Protein AF-A0A0B0MZW6-F1 (afdb_monomer_lite)

Organism: Gossypium arboreum (NCBI:txid29729)

pLDDT: mean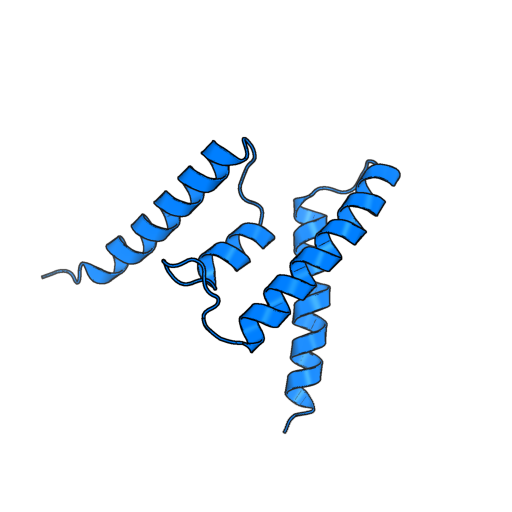 78.35, std 12.27, range [42.59, 92.06]

Sequence (99 aa):
MLDSNKNDALDNIKERFALEELSSGQKVGRLQLFDITHKKKDGSPMTSEVAEIIEKLKDKKVEYEAIASSDNFVNLDNIDNRIITEVLGSERLELKFRG

Secondary structure (DSSP, 8-state):
---THHHHHHHHHHHHHHHHHHHHSSPPPHHHHHHHHHB-TTS-BSSHHHHHHHHHHHHHHHHHHHHHHHHS---HHHHHHHHHHHHHHHHHHHHHH--

InterPro domains:
  IPR004252 Probable transposase, Ptta/En/Spm, plant [PF03004] (20-72)

Radius of gyration: 16.07 Å; chains: 1; bounding box: 52×38×30 Å

Structure (mmCIF, N/CA/C/O backbone):
data_AF-A0A0B0MZW6-F1
#
_entry.id   AF-A0A0B0MZW6-F1
#
loop_
_atom_site.group_PDB
_atom_site.id
_atom_site.type_symbol
_atom_site.label_atom_id
_atom_site.label_alt_id
_atom_site.label_comp_id
_atom_site.label_asym_id
_atom_site.label_entity_id
_atom_site.label_seq_id
_atom_site.pdbx_PDB_ins_code
_atom_site.Cartn_x
_atom_site.Cartn_y
_atom_site.Cartn_z
_atom_site.occupancy
_atom_site.B_iso_or_equiv
_atom_site.auth_seq_id
_atom_site.auth_comp_id
_atom_site.auth_asym_id
_atom_site.auth_atom_id
_atom_site.pdbx_PDB_model_num
ATOM 1 N N . MET A 1 1 ? -32.121 15.280 7.326 1.00 42.59 1 MET A N 1
ATOM 2 C CA . MET A 1 1 ? -30.903 14.790 8.000 1.00 42.59 1 MET A CA 1
ATOM 3 C C . MET A 1 1 ? -30.050 14.192 6.904 1.00 42.59 1 MET A C 1
ATOM 5 O O . MET A 1 1 ? -30.532 13.296 6.231 1.00 42.59 1 MET A O 1
ATOM 9 N N . LEU A 1 2 ? -28.909 14.813 6.605 1.00 47.38 2 LEU A N 1
ATOM 10 C CA . LEU A 1 2 ? -27.953 14.308 5.621 1.00 47.38 2 LEU A CA 1
ATOM 11 C C . LEU A 1 2 ? -27.036 13.347 6.376 1.00 47.38 2 LEU A C 1
ATOM 13 O O . LEU A 1 2 ? -26.540 13.704 7.441 1.00 47.38 2 LEU A O 1
ATOM 17 N N . ASP A 1 3 ? -26.876 12.134 5.875 1.00 47.16 3 ASP A N 1
ATOM 18 C CA . ASP A 1 3 ? -26.201 11.052 6.585 1.00 47.16 3 ASP A CA 1
ATOM 19 C C . ASP A 1 3 ? -24.699 11.372 6.721 1.00 47.16 3 ASP A C 1
ATOM 21 O O . ASP A 1 3 ? -23.916 11.175 5.791 1.00 47.16 3 ASP A O 1
ATOM 25 N N . SER A 1 4 ? -24.292 11.890 7.885 1.00 55.78 4 SER A N 1
ATOM 26 C CA . SER A 1 4 ? -22.937 12.392 8.193 1.00 55.78 4 SER A CA 1
ATOM 27 C C . SER A 1 4 ? -21.813 11.354 8.033 1.00 55.78 4 SER A C 1
ATOM 29 O O . SER A 1 4 ? -20.643 11.707 7.943 1.00 55.78 4 SER A O 1
ATOM 31 N N . ASN A 1 5 ? -22.166 10.074 7.921 1.00 55.84 5 ASN A N 1
ATOM 32 C CA . ASN A 1 5 ? -21.256 8.928 7.901 1.00 55.84 5 ASN A CA 1
ATOM 33 C C . ASN A 1 5 ? -20.217 8.961 6.752 1.00 55.84 5 ASN A C 1
ATOM 35 O O . ASN A 1 5 ? -19.092 8.494 6.909 1.00 55.84 5 ASN A O 1
ATOM 39 N N . LYS A 1 6 ? -20.541 9.541 5.585 1.00 54.12 6 LYS A N 1
ATOM 40 C CA . LYS A 1 6 ? -19.597 9.569 4.444 1.00 54.12 6 LYS A CA 1
ATOM 41 C C . LYS A 1 6 ? -18.461 10.582 4.596 1.00 54.12 6 LYS A C 1
ATOM 43 O O . LYS A 1 6 ? -17.389 10.355 4.037 1.00 54.12 6 LYS A O 1
ATOM 48 N N . ASN A 1 7 ? -18.680 11.669 5.333 1.00 57.84 7 ASN A N 1
ATOM 49 C CA . ASN A 1 7 ? -17.661 12.705 5.504 1.00 57.84 7 ASN A CA 1
ATOM 50 C C . ASN A 1 7 ? -16.627 12.278 6.553 1.00 57.84 7 ASN A C 1
ATOM 52 O O . ASN A 1 7 ? -15.432 12.439 6.323 1.00 57.84 7 ASN A O 1
ATOM 56 N N . ASP A 1 8 ? -17.068 11.582 7.604 1.00 66.12 8 ASP A N 1
ATOM 57 C CA . ASP A 1 8 ? -16.190 11.089 8.669 1.00 66.12 8 ASP A CA 1
ATOM 58 C C . ASP A 1 8 ? -15.148 10.081 8.154 1.00 66.12 8 ASP A C 1
ATOM 60 O O . ASP A 1 8 ? -13.989 10.096 8.571 1.00 66.12 8 ASP A O 1
ATOM 64 N N . ALA A 1 9 ? -15.525 9.194 7.226 1.00 68.06 9 ALA A N 1
ATOM 65 C CA . ALA A 1 9 ? -14.591 8.227 6.646 1.00 68.06 9 ALA A CA 1
ATOM 66 C C . ALA A 1 9 ? -13.502 8.913 5.807 1.00 68.06 9 ALA A C 1
ATOM 68 O O . ALA A 1 9 ? -12.325 8.564 5.904 1.00 68.06 9 ALA A O 1
ATOM 69 N N . LEU A 1 10 ? -13.893 9.904 5.005 1.00 68.88 10 LEU A N 1
ATOM 70 C CA . LEU A 1 10 ? -12.969 10.633 4.146 1.00 68.88 10 LEU A CA 1
ATOM 71 C C . LEU A 1 10 ? -12.026 11.525 4.961 1.00 68.88 10 LEU A C 1
ATOM 73 O O . LEU A 1 10 ? -10.842 11.601 4.640 1.00 68.88 10 LEU A O 1
ATOM 77 N N . ASP A 1 11 ? -12.525 12.160 6.019 1.00 77.75 11 ASP A N 1
ATOM 78 C CA . ASP A 1 11 ? -11.720 13.025 6.882 1.00 77.75 11 ASP A CA 1
ATOM 79 C C . ASP A 1 11 ? -10.690 12.221 7.690 1.00 77.75 11 ASP A C 1
ATOM 81 O O . ASP A 1 11 ? -9.522 12.602 7.725 1.00 77.75 11 ASP A O 1
ATOM 85 N N . ASN A 1 12 ? -11.056 11.034 8.195 1.00 76.56 12 ASN A N 1
ATOM 86 C CA . ASN A 1 12 ? -10.099 10.110 8.823 1.00 76.56 12 ASN A CA 1
ATOM 87 C C . ASN A 1 12 ? -8.991 9.660 7.851 1.00 76.56 12 ASN A C 1
ATOM 89 O O . ASN A 1 12 ? -7.843 9.474 8.251 1.00 76.56 12 ASN A O 1
ATOM 93 N N . ILE A 1 13 ? -9.323 9.444 6.573 1.00 78.25 13 ILE A N 1
ATOM 94 C CA . ILE A 1 13 ? -8.325 9.076 5.561 1.00 78.25 13 ILE A CA 1
ATOM 95 C C . ILE A 1 13 ? -7.399 10.266 5.298 1.00 78.25 13 ILE A C 1
ATOM 97 O O . ILE A 1 13 ? -6.183 10.108 5.372 1.00 78.25 13 ILE A O 1
ATOM 101 N N . LYS A 1 14 ? -7.953 11.459 5.052 1.00 80.81 14 LYS A N 1
ATOM 102 C CA . LYS A 1 14 ? -7.173 12.685 4.812 1.00 80.81 14 LYS A CA 1
ATOM 103 C C . LYS A 1 14 ? -6.213 13.005 5.958 1.00 80.81 14 LYS A C 1
ATOM 105 O O . LYS A 1 14 ? -5.076 13.382 5.696 1.00 80.81 14 LYS A O 1
ATOM 110 N N . GLU A 1 15 ? -6.648 12.836 7.204 1.00 83.44 15 GLU A N 1
ATOM 111 C CA . GLU A 1 15 ? -5.816 13.076 8.386 1.00 83.44 15 GLU A CA 1
ATOM 112 C C . GLU A 1 15 ? -4.627 12.108 8.455 1.00 83.44 15 GLU A C 1
ATOM 114 O O . GLU A 1 15 ? -3.495 12.538 8.668 1.00 83.44 15 GLU A O 1
ATOM 119 N N . ARG A 1 16 ? -4.849 10.813 8.188 1.00 80.69 16 ARG A N 1
ATOM 120 C CA . ARG A 1 16 ? -3.773 9.805 8.155 1.00 80.69 16 ARG A CA 1
ATOM 121 C C . ARG A 1 16 ? -2.766 10.077 7.043 1.00 80.69 16 ARG A C 1
ATOM 123 O O . ARG A 1 16 ? -1.571 9.958 7.274 1.00 80.69 16 ARG A O 1
ATOM 130 N N . PHE A 1 17 ? -3.247 10.488 5.872 1.00 81.50 17 PHE A N 1
ATOM 131 C CA . PHE A 1 17 ? -2.390 10.930 4.773 1.00 81.50 17 PHE A CA 1
ATOM 132 C C . PHE A 1 17 ? -1.493 12.092 5.191 1.00 81.50 17 PHE A C 1
ATOM 134 O O . PHE A 1 17 ? -0.278 12.000 5.067 1.00 81.50 17 PHE A O 1
ATOM 141 N N . ALA A 1 18 ? -2.089 13.158 5.728 1.00 81.44 18 ALA A N 1
ATOM 142 C CA . ALA A 1 18 ? -1.345 14.338 6.146 1.00 81.44 18 ALA A CA 1
ATOM 143 C C . AL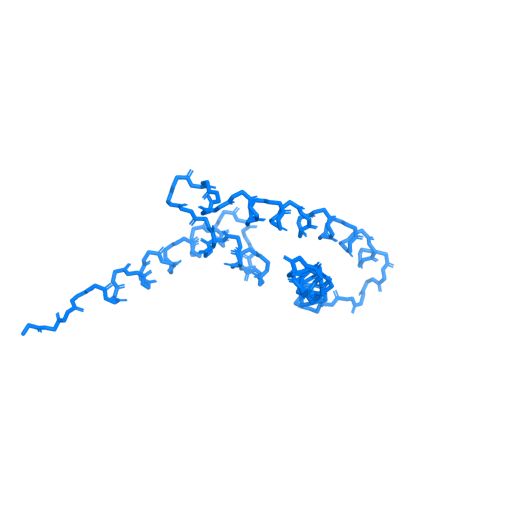A A 1 18 ? -0.307 14.007 7.230 1.00 81.44 18 ALA A C 1
ATOM 145 O O . ALA A 1 18 ? 0.801 14.536 7.205 1.00 81.44 18 ALA A O 1
ATOM 146 N N . LEU A 1 19 ? -0.642 13.111 8.161 1.00 83.12 19 LEU A N 1
ATOM 147 C CA . LEU A 1 19 ? 0.262 12.676 9.223 1.00 83.12 19 LEU A CA 1
ATOM 148 C C . LEU A 1 19 ? 1.458 11.867 8.688 1.00 83.12 19 LEU A C 1
ATOM 150 O O . LEU A 1 19 ? 2.577 12.051 9.162 1.00 83.12 19 LEU A O 1
ATOM 154 N N . GLU A 1 20 ? 1.237 11.009 7.690 1.00 80.25 20 GLU A N 1
ATOM 155 C CA . GLU A 1 20 ? 2.285 10.206 7.045 1.00 80.25 20 GLU A CA 1
ATOM 156 C C . GLU A 1 20 ? 3.213 11.068 6.163 1.00 80.25 20 GLU A C 1
ATOM 158 O O . GLU A 1 20 ? 4.430 10.877 6.166 1.00 80.25 20 GLU A O 1
ATOM 163 N N . GLU A 1 21 ? 2.679 12.068 5.447 1.00 84.31 21 GLU A N 1
ATOM 164 C CA . GLU A 1 21 ? 3.515 13.022 4.692 1.00 84.31 21 GLU A CA 1
ATOM 165 C C . GLU A 1 21 ? 4.349 13.901 5.627 1.00 84.31 21 GLU A C 1
ATOM 167 O O . GLU A 1 21 ? 5.522 14.159 5.359 1.00 84.31 21 GLU A O 1
ATOM 172 N N . LEU A 1 22 ? 3.764 14.340 6.748 1.00 82.38 22 LEU A N 1
ATOM 173 C CA . LEU A 1 22 ? 4.472 15.122 7.764 1.00 82.38 22 LEU A CA 1
ATOM 174 C C . LEU A 1 22 ? 5.589 14.322 8.443 1.00 82.38 22 LEU A C 1
ATOM 176 O O . LEU A 1 22 ? 6.622 14.903 8.773 1.00 82.38 22 LEU A O 1
ATOM 180 N N . SER A 1 23 ? 5.400 13.017 8.662 1.00 81.00 23 SER A N 1
ATOM 181 C CA . SER A 1 23 ? 6.399 12.166 9.318 1.00 81.00 23 SER A CA 1
ATOM 182 C C . SER A 1 23 ? 7.522 11.730 8.374 1.00 81.00 23 SER A C 1
ATOM 184 O O . SER A 1 23 ? 8.684 11.706 8.779 1.00 81.00 23 SER A O 1
ATOM 186 N N . SER A 1 24 ? 7.197 11.413 7.117 1.00 76.38 24 SER A N 1
ATOM 187 C CA . SER A 1 24 ? 8.167 10.955 6.115 1.00 76.38 24 SER A CA 1
ATOM 188 C C . SER A 1 24 ? 8.860 12.098 5.367 1.00 76.38 24 SER A C 1
ATOM 190 O O . SER A 1 24 ? 9.925 11.894 4.785 1.00 76.38 24 SER A O 1
ATOM 192 N N . GLY A 1 25 ? 8.271 13.300 5.359 1.00 76.44 25 GLY A N 1
ATOM 193 C CA . GLY A 1 25 ? 8.732 14.429 4.547 1.00 76.44 25 GLY A CA 1
ATOM 194 C C . GLY A 1 25 ? 8.572 14.198 3.039 1.00 76.44 25 GLY A C 1
ATOM 195 O O . GLY A 1 25 ? 9.132 14.946 2.235 1.00 76.44 25 GLY A O 1
ATOM 196 N N . GLN A 1 26 ? 7.833 13.158 2.645 1.00 75.62 26 GLN A N 1
ATOM 197 C CA . GLN A 1 26 ? 7.613 12.743 1.265 1.00 75.62 26 GLN A CA 1
ATOM 198 C C . GLN A 1 26 ? 6.115 12.621 0.997 1.00 75.62 26 GLN A C 1
ATOM 200 O O . GLN A 1 26 ? 5.322 12.382 1.905 1.00 75.62 26 GLN A O 1
ATOM 205 N N . LYS A 1 27 ? 5.718 12.780 -0.269 1.00 79.12 27 LYS A N 1
ATOM 206 C CA . LYS A 1 27 ? 4.327 12.533 -0.650 1.00 79.12 27 LYS A CA 1
ATOM 207 C C . LYS A 1 27 ? 3.974 11.062 -0.470 1.00 79.12 27 LYS A C 1
ATOM 209 O O . LYS A 1 27 ? 4.785 10.197 -0.806 1.00 79.12 27 LYS A O 1
ATOM 214 N N . VAL A 1 28 ? 2.753 10.785 -0.017 1.00 77.38 28 VAL A N 1
ATOM 215 C CA . VAL A 1 28 ? 2.277 9.402 0.123 1.00 77.38 28 VAL A CA 1
ATOM 216 C C . VAL A 1 28 ? 2.186 8.749 -1.258 1.00 77.38 28 VAL A C 1
ATOM 218 O O . VAL A 1 28 ? 1.415 9.181 -2.119 1.00 77.38 28 VAL A O 1
ATOM 221 N N . GLY A 1 29 ? 2.971 7.689 -1.460 1.00 84.44 29 GLY A N 1
ATOM 222 C CA . GLY A 1 29 ? 2.933 6.854 -2.663 1.00 84.44 29 GLY A CA 1
ATOM 223 C C . GLY A 1 29 ? 1.703 5.942 -2.716 1.00 84.44 29 GLY A C 1
ATOM 224 O O . GLY A 1 29 ? 0.995 5.742 -1.723 1.00 84.44 29 GLY A O 1
ATOM 225 N N . ARG A 1 30 ? 1.447 5.328 -3.876 1.00 85.94 30 ARG A N 1
ATOM 226 C CA . ARG A 1 30 ? 0.283 4.437 -4.067 1.00 85.94 30 ARG A CA 1
ATOM 227 C C . ARG A 1 30 ? 0.356 3.215 -3.159 1.00 85.94 30 ARG A C 1
ATOM 229 O O . ARG A 1 30 ? -0.680 2.751 -2.684 1.00 85.94 30 ARG A O 1
ATOM 236 N N . LEU A 1 31 ? 1.566 2.728 -2.884 1.00 86.94 31 LEU A N 1
ATOM 237 C CA . LEU A 1 31 ? 1.757 1.588 -1.997 1.00 86.94 31 LEU A CA 1
ATOM 238 C C . LEU A 1 31 ? 1.414 1.915 -0.538 1.00 86.94 31 LEU A C 1
ATOM 240 O O . LEU A 1 31 ? 0.741 1.131 0.128 1.00 86.94 31 LEU A O 1
ATOM 244 N N . GLN A 1 32 ? 1.807 3.095 -0.053 1.00 85.75 32 GLN A N 1
ATOM 245 C CA . GLN A 1 32 ? 1.414 3.553 1.283 1.00 85.75 32 GLN A CA 1
ATOM 246 C C . GLN A 1 32 ? -0.098 3.798 1.372 1.00 85.75 32 GLN A C 1
ATOM 248 O O . GLN A 1 32 ? -0.715 3.431 2.368 1.00 85.75 32 GLN A O 1
ATOM 253 N N . LEU A 1 33 ? -0.722 4.343 0.322 1.00 87.12 33 LEU A N 1
ATOM 254 C CA . LEU A 1 33 ? -2.179 4.493 0.258 1.00 87.12 33 LEU A CA 1
ATOM 255 C C . LEU A 1 33 ? -2.904 3.137 0.362 1.00 87.12 33 LEU A C 1
ATOM 257 O O . LEU A 1 33 ? -3.906 3.029 1.077 1.00 87.12 33 LEU A O 1
ATOM 261 N N . PHE A 1 34 ? -2.401 2.098 -0.310 1.00 87.19 34 PHE A N 1
ATOM 262 C CA . PHE A 1 34 ? -2.925 0.736 -0.169 1.00 87.19 34 PHE A CA 1
ATOM 263 C C . PHE A 1 34 ? -2.839 0.262 1.290 1.00 87.19 34 PHE A C 1
ATOM 265 O O . PHE A 1 34 ? -3.838 -0.181 1.856 1.00 87.19 34 PHE A O 1
ATOM 272 N N . ASP A 1 35 ? -1.685 0.460 1.927 1.00 87.19 35 ASP A N 1
ATOM 273 C CA . ASP A 1 35 ? -1.430 0.059 3.312 1.00 87.19 35 ASP A CA 1
ATOM 274 C C . ASP A 1 35 ? -2.360 0.797 4.307 1.00 87.19 35 ASP A C 1
ATOM 276 O O . ASP A 1 35 ? -2.991 0.184 5.168 1.00 87.19 35 ASP A O 1
ATOM 280 N N . ILE A 1 36 ? -2.539 2.113 4.143 1.00 86.69 36 ILE A N 1
ATOM 281 C CA . ILE A 1 36 ? -3.422 2.949 4.978 1.00 86.69 36 ILE A CA 1
ATOM 282 C C . ILE A 1 36 ? -4.889 2.515 4.857 1.00 86.69 36 ILE A C 1
ATOM 284 O O . ILE A 1 36 ? -5.597 2.449 5.867 1.00 86.69 36 ILE A O 1
ATOM 288 N N . THR A 1 37 ? -5.353 2.226 3.639 1.00 85.62 37 THR A N 1
ATOM 289 C CA . THR A 1 37 ? -6.762 1.887 3.370 1.00 85.62 37 THR A CA 1
ATOM 290 C C . THR A 1 37 ? -7.143 0.469 3.778 1.00 85.62 37 THR A C 1
ATOM 292 O O . THR A 1 37 ? -8.297 0.244 4.135 1.00 85.62 37 THR A O 1
ATOM 295 N N . HIS A 1 38 ? -6.194 -0.468 3.777 1.00 86.62 38 HIS A N 1
ATOM 296 C CA . HIS A 1 38 ? -6.439 -1.878 4.103 1.00 86.62 38 HIS A CA 1
ATOM 297 C C . HIS A 1 38 ? -6.068 -2.238 5.556 1.00 86.62 38 HIS A C 1
ATOM 299 O O . HIS A 1 38 ? -6.197 -3.393 5.979 1.00 86.62 38 HIS A O 1
ATOM 305 N N . LYS A 1 39 ? -5.651 -1.240 6.348 1.00 87.88 39 LYS A N 1
ATOM 306 C CA . LYS A 1 39 ? -5.398 -1.347 7.789 1.00 87.88 39 LYS A CA 1
ATOM 307 C C . LYS A 1 39 ? -6.485 -0.677 8.619 1.00 87.88 39 LYS A C 1
ATOM 309 O O . LYS A 1 39 ? -6.974 0.410 8.304 1.00 87.88 39 LYS A O 1
ATOM 314 N N . LYS A 1 40 ? -6.803 -1.311 9.744 1.00 88.00 40 LYS A N 1
ATOM 315 C CA . LYS A 1 40 ? -7.660 -0.772 10.801 1.00 88.00 40 LYS A CA 1
ATOM 316 C C . LYS A 1 40 ? -6.974 0.403 11.509 1.00 88.00 40 LYS A C 1
ATOM 318 O O . LYS A 1 40 ? -5.787 0.669 11.327 1.00 88.00 40 LYS A O 1
ATOM 323 N N . LYS A 1 41 ? -7.731 1.098 12.365 1.00 82.06 41 LYS A N 1
ATOM 324 C CA . LYS A 1 41 ? -7.232 2.244 13.150 1.00 82.06 41 LYS A CA 1
ATOM 325 C C . LYS A 1 41 ? -6.111 1.880 14.128 1.00 82.06 41 LYS A C 1
ATOM 327 O O . LYS A 1 41 ? -5.297 2.732 14.446 1.00 82.06 41 LYS A O 1
ATOM 332 N N . ASP A 1 42 ? -6.066 0.633 14.581 1.00 83.81 42 ASP A N 1
ATOM 333 C CA . ASP A 1 42 ? -5.002 0.104 15.441 1.00 83.81 42 ASP A CA 1
ATOM 334 C C . ASP A 1 42 ? -3.725 -0.278 14.661 1.00 83.81 42 ASP A C 1
ATOM 336 O O . ASP A 1 42 ? -2.758 -0.745 15.255 1.00 83.81 42 ASP A O 1
ATOM 340 N N . GLY A 1 43 ? -3.714 -0.092 13.334 1.00 84.94 43 GLY A N 1
ATOM 341 C CA . GLY A 1 43 ? -2.601 -0.442 12.451 1.00 84.94 43 GLY A CA 1
ATOM 342 C C . GLY A 1 43 ? -2.584 -1.904 11.997 1.00 84.94 43 GLY A C 1
ATOM 343 O O . GLY A 1 43 ? -1.757 -2.261 11.155 1.00 84.94 43 GLY A O 1
ATOM 344 N N . SER A 1 44 ? -3.498 -2.745 12.495 1.00 87.88 44 SER A N 1
ATOM 345 C CA . SER A 1 44 ? -3.600 -4.145 12.082 1.00 87.88 44 SER A CA 1
ATOM 346 C C . SER A 1 44 ? -4.261 -4.290 10.702 1.00 87.88 44 SER A C 1
ATOM 348 O O . SER A 1 44 ? -5.142 -3.500 10.344 1.00 87.88 44 SER A O 1
ATOM 350 N N . PRO A 1 45 ? -3.868 -5.294 9.900 1.00 88.81 45 PRO A N 1
ATOM 351 C CA . PRO A 1 45 ? -4.525 -5.587 8.631 1.00 88.81 45 PRO A CA 1
ATOM 352 C C . PRO A 1 45 ? -5.963 -6.080 8.859 1.00 88.81 45 PRO A C 1
ATOM 354 O O . PRO A 1 45 ? -6.288 -6.690 9.882 1.00 88.81 45 PRO A O 1
ATOM 357 N N . MET A 1 46 ? -6.858 -5.800 7.907 1.00 89.38 46 MET A N 1
ATOM 358 C CA . MET A 1 46 ? -8.267 -6.203 8.021 1.00 89.38 46 MET A CA 1
ATOM 359 C C . MET A 1 46 ? -8.455 -7.728 8.026 1.00 89.38 46 MET A C 1
ATOM 361 O O . MET A 1 46 ? -9.319 -8.223 8.751 1.00 89.38 46 MET A O 1
ATOM 365 N N . THR A 1 47 ? -7.633 -8.460 7.270 1.00 89.88 47 THR A N 1
ATOM 366 C CA . THR A 1 47 ? -7.613 -9.929 7.193 1.00 89.88 47 THR A CA 1
ATOM 367 C C . THR A 1 47 ? -6.170 -10.441 7.154 1.00 89.88 47 THR A C 1
ATOM 369 O O . THR A 1 47 ? -5.239 -9.676 6.903 1.00 89.88 47 THR A O 1
ATOM 372 N N . SER A 1 48 ? -5.968 -11.739 7.396 1.00 87.75 48 SER A N 1
ATOM 373 C CA . SER A 1 48 ? -4.646 -12.373 7.276 1.00 87.75 48 SER A CA 1
ATOM 374 C C . SER A 1 48 ? -4.119 -12.384 5.839 1.00 87.75 48 SER A C 1
ATOM 376 O O . SER A 1 48 ? -2.925 -12.229 5.637 1.00 87.75 48 SER A O 1
ATOM 378 N N . GLU A 1 49 ? -5.003 -12.506 4.847 1.00 88.38 49 GLU A N 1
ATOM 379 C CA . GLU A 1 49 ? -4.646 -12.422 3.422 1.00 88.38 49 GLU A CA 1
ATOM 380 C C . GLU A 1 49 ? -4.097 -11.031 3.082 1.00 88.38 49 GLU A C 1
ATOM 382 O O . GLU A 1 49 ? -3.008 -10.897 2.540 1.00 88.38 49 GLU A O 1
ATOM 387 N N . VAL A 1 50 ? -4.777 -9.972 3.534 1.00 88.50 50 VAL A N 1
ATOM 388 C CA . VAL A 1 50 ? -4.287 -8.592 3.392 1.00 88.50 50 VAL A CA 1
ATOM 389 C C . VAL A 1 50 ? -2.939 -8.392 4.091 1.00 88.50 50 VAL A C 1
ATOM 391 O O . VAL A 1 50 ? -2.097 -7.655 3.583 1.00 88.50 50 VAL A O 1
ATOM 394 N N . ALA A 1 51 ? -2.715 -9.040 5.239 1.00 91.00 51 ALA A N 1
ATOM 395 C CA . ALA A 1 51 ? -1.428 -8.992 5.931 1.00 91.00 51 ALA A CA 1
ATOM 396 C C . ALA A 1 51 ? -0.293 -9.536 5.051 1.00 91.00 51 ALA A C 1
ATOM 398 O O . ALA A 1 51 ? 0.733 -8.874 4.900 1.00 91.00 51 ALA A O 1
ATOM 399 N N . GLU A 1 52 ? -0.516 -10.700 4.439 1.00 91.38 52 GLU A N 1
ATOM 400 C CA . GLU A 1 52 ? 0.442 -11.361 3.553 1.00 91.38 52 GLU A CA 1
ATOM 401 C C . GLU A 1 52 ? 0.722 -10.518 2.299 1.00 91.38 52 GLU A C 1
ATOM 403 O O . GLU A 1 52 ? 1.871 -10.356 1.889 1.00 91.38 52 GLU A O 1
ATOM 408 N N . ILE A 1 53 ? -0.315 -9.903 1.726 1.00 90.38 53 ILE A N 1
ATOM 409 C CA . ILE A 1 53 ? -0.188 -8.993 0.580 1.00 90.38 53 ILE A CA 1
ATOM 410 C C . ILE A 1 53 ? 0.678 -7.784 0.929 1.00 90.38 53 ILE A C 1
ATOM 412 O O . ILE A 1 53 ? 1.588 -7.433 0.180 1.00 90.38 53 ILE A O 1
ATOM 416 N N . ILE A 1 54 ? 0.408 -7.137 2.065 1.00 89.94 54 ILE A N 1
ATOM 417 C CA . ILE A 1 54 ? 1.170 -5.971 2.528 1.00 89.94 54 ILE A CA 1
ATOM 418 C C . ILE A 1 54 ? 2.648 -6.330 2.719 1.00 89.94 54 ILE A C 1
ATOM 420 O O . ILE A 1 54 ? 3.518 -5.532 2.368 1.00 89.94 54 ILE A O 1
ATOM 424 N N . GLU A 1 55 ? 2.941 -7.517 3.250 1.00 91.75 55 GLU A N 1
ATOM 425 C CA . GLU A 1 55 ? 4.309 -8.014 3.417 1.00 91.75 55 GLU A CA 1
ATOM 426 C C . GLU A 1 55 ? 4.999 -8.219 2.059 1.00 91.75 55 GLU A C 1
ATOM 428 O O . GLU A 1 55 ? 6.042 -7.615 1.805 1.00 91.75 55 GLU A O 1
ATOM 433 N N . LYS A 1 56 ? 4.351 -8.929 1.124 1.00 92.06 56 LYS A N 1
ATOM 434 C CA . LYS A 1 56 ? 4.857 -9.135 -0.248 1.00 92.06 56 LYS A CA 1
ATOM 435 C C . LYS A 1 56 ? 5.131 -7.817 -0.979 1.00 92.06 56 LYS A C 1
ATOM 437 O O . LYS A 1 56 ? 6.138 -7.684 -1.677 1.00 92.06 56 LYS A O 1
ATOM 442 N N . LEU A 1 57 ? 4.242 -6.833 -0.831 1.00 90.94 57 LEU A N 1
ATOM 443 C CA . LEU A 1 57 ? 4.393 -5.508 -1.435 1.00 90.94 57 LEU A CA 1
ATOM 444 C C . LEU A 1 57 ? 5.605 -4.754 -0.864 1.00 90.94 57 LEU A C 1
ATOM 446 O O . LEU A 1 57 ? 6.331 -4.108 -1.622 1.00 90.94 57 LEU A O 1
ATOM 450 N N . LYS A 1 58 ? 5.851 -4.844 0.450 1.00 89.00 58 LYS A N 1
ATOM 451 C CA . LYS A 1 58 ? 7.014 -4.218 1.103 1.00 89.00 58 LYS A CA 1
ATOM 452 C C . LYS A 1 58 ? 8.324 -4.855 0.663 1.00 89.00 58 LYS A C 1
ATOM 454 O O . LYS A 1 58 ? 9.247 -4.125 0.307 1.00 89.00 58 LYS A O 1
ATOM 459 N N . ASP A 1 59 ? 8.377 -6.181 0.610 1.00 91.12 59 ASP A N 1
ATOM 460 C CA . ASP A 1 59 ? 9.564 -6.906 0.155 1.00 91.12 59 ASP A CA 1
ATOM 461 C C . ASP A 1 59 ? 9.918 -6.545 -1.292 1.00 91.12 59 ASP A C 1
ATOM 463 O O . ASP A 1 59 ? 11.073 -6.243 -1.603 1.00 91.12 59 ASP A O 1
ATOM 467 N N . LYS A 1 60 ? 8.916 -6.480 -2.182 1.00 90.50 60 LYS A N 1
ATOM 468 C CA . LYS A 1 60 ? 9.144 -6.056 -3.571 1.00 90.50 60 LYS A CA 1
ATOM 469 C C . LYS A 1 60 ? 9.523 -4.595 -3.710 1.00 90.50 60 LYS A C 1
ATOM 471 O O . LYS A 1 60 ? 10.338 -4.278 -4.573 1.00 90.50 60 LYS A O 1
ATOM 476 N N . LYS A 1 61 ? 9.010 -3.706 -2.860 1.00 87.69 61 LYS A N 1
ATOM 477 C CA . LYS A 1 61 ? 9.452 -2.307 -2.849 1.00 87.69 61 LYS A CA 1
ATOM 478 C C . LYS A 1 61 ? 10.944 -2.191 -2.561 1.00 87.69 61 LYS A C 1
ATOM 480 O O . LYS A 1 61 ? 11.621 -1.474 -3.287 1.00 8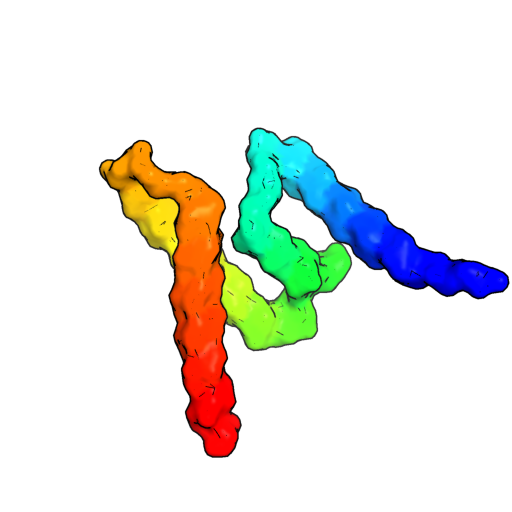7.69 61 LYS A O 1
ATOM 485 N N . VAL A 1 62 ? 11.467 -2.943 -1.592 1.00 88.62 62 VAL A N 1
ATOM 486 C CA . VAL A 1 62 ? 12.908 -2.946 -1.2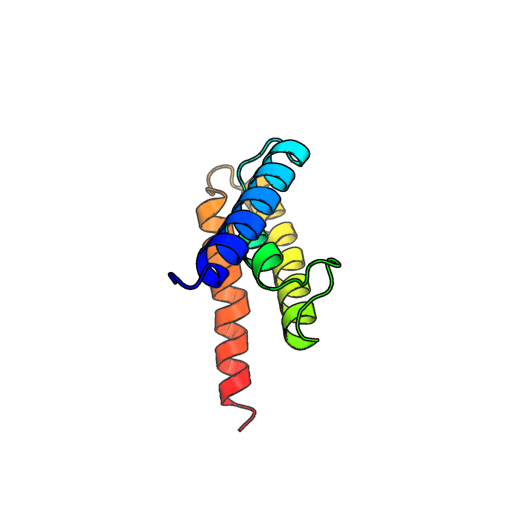83 1.00 88.62 62 VAL A CA 1
ATOM 487 C C . VAL A 1 62 ? 13.734 -3.448 -2.474 1.00 88.62 62 VAL A C 1
ATOM 489 O O . VAL A 1 62 ? 14.737 -2.830 -2.827 1.00 88.62 62 VAL A O 1
ATOM 492 N N . GLU A 1 63 ? 13.302 -4.527 -3.132 1.00 88.25 63 GLU A N 1
ATOM 493 C CA . GLU A 1 63 ? 13.975 -5.067 -4.324 1.00 88.25 63 GLU A CA 1
ATOM 494 C C . GLU A 1 63 ? 14.020 -4.047 -5.472 1.00 88.25 63 GLU A C 1
ATOM 496 O O . GLU A 1 63 ? 15.079 -3.788 -6.047 1.00 88.25 63 GLU A O 1
ATOM 501 N N . TYR A 1 64 ? 12.884 -3.419 -5.781 1.00 85.69 64 TYR A N 1
ATOM 502 C CA . TYR A 1 64 ? 12.797 -2.448 -6.868 1.00 85.69 64 TYR A CA 1
ATOM 503 C C . TYR A 1 64 ? 13.461 -1.107 -6.540 1.00 85.69 64 TYR A C 1
ATOM 505 O O . TYR A 1 64 ? 14.016 -0.491 -7.445 1.00 85.69 64 TYR A O 1
ATOM 513 N N . GLU A 1 65 ? 13.457 -0.650 -5.285 1.00 83.44 65 GLU A N 1
ATOM 514 C CA . GLU A 1 65 ? 14.207 0.543 -4.867 1.00 83.44 65 GLU A CA 1
ATOM 515 C C . GLU A 1 65 ? 15.718 0.327 -4.998 1.00 83.44 65 GLU A C 1
ATOM 517 O O . GLU A 1 65 ? 16.423 1.222 -5.467 1.00 83.44 65 GLU A O 1
ATOM 522 N N . ALA A 1 66 ? 16.218 -0.871 -4.670 1.00 84.44 66 ALA A N 1
ATOM 523 C CA . ALA A 1 66 ? 17.620 -1.226 -4.883 1.00 84.44 66 ALA A CA 1
ATOM 524 C C . ALA A 1 66 ? 17.999 -1.190 -6.376 1.00 84.44 66 ALA A C 1
ATOM 526 O O . ALA A 1 66 ? 19.048 -0.654 -6.736 1.00 84.44 66 ALA A O 1
ATOM 527 N N . ILE A 1 67 ? 17.124 -1.694 -7.255 1.00 81.94 67 ILE A N 1
ATOM 528 C CA . ILE A 1 67 ? 17.323 -1.648 -8.712 1.00 81.94 67 ILE A CA 1
ATOM 529 C C . ILE A 1 67 ? 17.228 -0.209 -9.239 1.00 81.94 67 ILE A C 1
ATOM 531 O O . ILE A 1 67 ? 18.086 0.226 -10.003 1.00 81.94 67 ILE A O 1
ATOM 535 N N . ALA A 1 68 ? 16.221 0.557 -8.818 1.00 75.19 68 ALA A N 1
ATOM 536 C CA . ALA A 1 68 ? 16.021 1.936 -9.256 1.00 75.19 68 ALA A CA 1
ATOM 537 C C . ALA A 1 68 ? 17.163 2.863 -8.818 1.00 75.19 68 ALA A C 1
ATOM 539 O O . ALA A 1 68 ? 17.543 3.756 -9.573 1.00 75.19 68 ALA A O 1
ATOM 540 N N . SER A 1 69 ? 17.749 2.610 -7.643 1.00 75.19 69 SER A N 1
ATOM 541 C CA . SER A 1 69 ? 18.968 3.281 -7.181 1.00 75.19 69 SER A CA 1
ATOM 542 C C . SER A 1 69 ? 20.147 3.052 -8.140 1.00 75.19 69 SER A C 1
ATOM 544 O O . SER A 1 69 ? 20.946 3.959 -8.364 1.00 75.19 69 SER A O 1
ATOM 546 N N . SER A 1 70 ? 20.225 1.876 -8.777 1.00 75.06 70 SER A N 1
ATOM 547 C CA . SER A 1 70 ? 21.243 1.567 -9.791 1.00 75.06 70 SER A CA 1
ATOM 548 C C . SER A 1 70 ? 20.923 2.132 -11.181 1.00 75.06 70 SER A C 1
ATOM 550 O O . SER A 1 70 ? 21.852 2.469 -11.910 1.00 75.06 70 SER A O 1
ATOM 552 N N . ASP A 1 71 ? 19.648 2.192 -11.575 1.00 68.00 71 ASP A N 1
ATOM 553 C CA . ASP A 1 71 ? 19.232 2.547 -12.946 1.00 68.00 71 ASP A CA 1
ATOM 554 C C . ASP A 1 71 ? 18.898 4.049 -13.110 1.00 68.00 71 ASP A C 1
ATOM 556 O O . ASP A 1 71 ? 18.668 4.518 -14.219 1.00 68.00 71 ASP A O 1
ATOM 560 N N . ASN A 1 72 ? 18.870 4.819 -12.008 1.00 66.38 72 ASN A N 1
ATOM 561 C CA . ASN A 1 72 ? 18.722 6.287 -11.888 1.00 66.38 72 ASN A CA 1
ATOM 562 C C . ASN A 1 72 ? 17.617 6.963 -12.745 1.00 66.38 72 ASN A C 1
ATOM 564 O O . ASN A 1 72 ? 17.582 8.187 -12.873 1.00 66.38 72 ASN A O 1
ATOM 568 N N . PHE A 1 73 ? 16.711 6.187 -13.346 1.00 59.50 73 PHE A N 1
ATOM 569 C CA . PHE A 1 73 ? 15.748 6.659 -14.346 1.00 59.50 73 PHE A CA 1
ATOM 570 C C . PHE A 1 73 ? 14.307 6.193 -14.075 1.00 59.50 73 PHE A C 1
ATOM 572 O O . PHE A 1 73 ? 13.390 6.478 -14.847 1.00 59.50 73 PHE A O 1
ATOM 579 N N . VAL A 1 74 ? 14.066 5.489 -12.967 1.00 62.56 74 VAL A N 1
ATOM 580 C CA . VAL A 1 74 ? 12.755 4.897 -12.674 1.00 62.56 74 VAL A CA 1
ATOM 581 C C . VAL A 1 74 ? 11.968 5.800 -11.715 1.00 62.56 74 VAL A C 1
ATOM 583 O O . VAL A 1 74 ? 12.337 5.964 -10.557 1.00 62.56 74 VAL A O 1
ATOM 586 N N . ASN A 1 75 ? 10.876 6.409 -12.194 1.00 74.25 75 ASN A N 1
ATOM 587 C CA . ASN A 1 75 ? 9.959 7.197 -11.357 1.00 74.25 75 ASN A CA 1
ATOM 588 C C . ASN A 1 75 ? 9.328 6.312 -10.260 1.00 74.25 75 ASN A C 1
ATOM 590 O O . ASN A 1 75 ? 8.827 5.232 -10.572 1.00 74.25 75 ASN A O 1
ATOM 594 N N . LEU A 1 76 ? 9.283 6.786 -9.009 1.00 69.19 76 LEU A N 1
ATOM 595 C CA . LEU A 1 76 ? 8.693 6.069 -7.866 1.00 69.19 76 LEU A CA 1
ATOM 596 C C . LEU A 1 76 ? 7.236 5.657 -8.120 1.00 69.19 76 LEU A C 1
ATOM 598 O O . LEU A 1 76 ? 6.862 4.526 -7.828 1.00 69.19 76 LEU A O 1
ATOM 602 N N . ASP A 1 77 ? 6.436 6.512 -8.766 1.00 73.88 77 ASP A N 1
ATOM 603 C CA . ASP A 1 77 ? 5.061 6.152 -9.148 1.00 73.88 77 ASP A CA 1
ATOM 604 C C . ASP A 1 77 ? 5.017 4.978 -10.141 1.00 73.88 77 ASP A C 1
ATOM 606 O O . ASP A 1 77 ? 4.103 4.151 -10.100 1.00 73.88 77 ASP A O 1
ATOM 610 N N . ASN A 1 78 ? 5.994 4.883 -11.049 1.00 81.56 78 ASN A N 1
ATOM 611 C CA . ASN A 1 78 ? 6.081 3.767 -11.993 1.00 81.56 78 ASN A CA 1
ATOM 612 C C . ASN A 1 78 ? 6.482 2.473 -11.279 1.00 81.56 78 ASN A C 1
ATOM 614 O O . ASN A 1 78 ? 5.979 1.409 -11.639 1.00 81.56 78 ASN A O 1
ATOM 618 N N . ILE A 1 79 ? 7.344 2.571 -10.265 1.00 84.12 79 ILE A N 1
ATOM 619 C CA . ILE A 1 79 ? 7.760 1.442 -9.429 1.00 84.12 79 ILE A CA 1
ATOM 620 C C . ILE A 1 79 ? 6.569 0.913 -8.629 1.00 84.12 79 ILE A C 1
ATOM 622 O O . ILE A 1 79 ? 6.240 -0.265 -8.749 1.00 84.12 79 ILE A O 1
ATOM 626 N N . ASP A 1 80 ? 5.866 1.783 -7.900 1.00 86.88 80 ASP A N 1
ATOM 627 C CA . ASP A 1 80 ? 4.692 1.405 -7.107 1.00 86.88 80 ASP A CA 1
ATOM 628 C C . ASP A 1 80 ? 3.626 0.713 -7.973 1.00 86.88 80 ASP A C 1
ATOM 630 O O . ASP A 1 80 ? 3.110 -0.345 -7.614 1.00 86.88 80 ASP A O 1
ATOM 634 N N . ASN A 1 81 ? 3.319 1.268 -9.151 1.00 85.56 81 ASN A N 1
ATOM 635 C CA . ASN A 1 81 ? 2.344 0.672 -10.070 1.00 85.56 81 ASN A CA 1
ATOM 636 C C . ASN A 1 81 ? 2.751 -0.713 -10.551 1.00 85.56 81 ASN A C 1
ATOM 638 O O . ASN A 1 81 ? 1.908 -1.609 -10.665 1.00 85.56 81 ASN A O 1
ATOM 642 N N . ARG A 1 82 ? 4.038 -0.877 -10.854 1.00 87.12 82 ARG A N 1
ATOM 643 C CA . ARG A 1 82 ? 4.584 -2.144 -11.313 1.00 87.12 82 ARG A CA 1
ATOM 644 C C . ARG A 1 82 ? 4.511 -3.194 -10.210 1.00 87.12 82 ARG A C 1
ATOM 646 O O . ARG A 1 82 ? 3.972 -4.267 -10.458 1.00 87.12 82 ARG A O 1
ATOM 653 N N . ILE A 1 83 ? 4.941 -2.854 -8.995 1.00 89.50 83 ILE A N 1
ATOM 654 C CA . ILE A 1 83 ? 4.872 -3.737 -7.824 1.00 89.50 83 ILE A CA 1
ATOM 655 C C . ILE A 1 83 ? 3.428 -4.171 -7.554 1.00 89.50 83 ILE A C 1
ATOM 657 O O . ILE A 1 83 ? 3.158 -5.365 -7.444 1.00 89.50 83 ILE A O 1
ATOM 661 N N . ILE A 1 84 ? 2.485 -3.222 -7.501 1.00 87.69 84 ILE A N 1
ATOM 662 C CA . ILE A 1 84 ? 1.063 -3.512 -7.261 1.00 87.69 84 ILE A CA 1
ATOM 663 C C . ILE A 1 84 ? 0.517 -4.461 -8.334 1.00 87.69 84 ILE A C 1
ATOM 665 O O . ILE A 1 84 ? -0.192 -5.413 -8.015 1.00 87.69 84 ILE A O 1
ATOM 669 N N . THR A 1 85 ? 0.857 -4.229 -9.604 1.00 86.81 85 THR A N 1
ATOM 670 C CA . THR A 1 85 ? 0.388 -5.070 -10.713 1.00 86.81 85 THR A CA 1
ATOM 671 C C . THR A 1 85 ? 0.998 -6.471 -10.665 1.00 86.81 85 THR A C 1
ATOM 673 O O . THR A 1 85 ? 0.290 -7.438 -10.924 1.00 86.81 85 THR A O 1
ATOM 676 N N . GLU A 1 86 ? 2.278 -6.607 -10.317 1.00 88.50 86 GLU A N 1
ATOM 677 C CA . GLU A 1 86 ? 2.952 -7.908 -10.223 1.00 88.50 86 GLU A CA 1
ATOM 678 C C . GLU A 1 86 ? 2.449 -8.729 -9.027 1.00 88.50 86 GLU A C 1
ATOM 680 O O . GLU A 1 86 ? 2.115 -9.904 -9.198 1.00 88.50 86 GLU A O 1
ATOM 685 N N . VAL A 1 87 ? 2.315 -8.121 -7.842 1.00 88.81 87 VAL A N 1
ATOM 686 C CA . VAL A 1 87 ? 1.828 -8.813 -6.636 1.00 88.81 87 VAL A CA 1
ATOM 687 C C . VAL A 1 87 ? 0.343 -9.152 -6.766 1.00 88.81 87 VAL A C 1
ATOM 689 O O . VAL A 1 87 ? -0.020 -10.328 -6.755 1.00 88.81 87 VAL A O 1
ATOM 692 N N . LEU A 1 88 ? -0.519 -8.152 -6.982 1.00 84.88 88 LEU A N 1
ATOM 693 C CA . LEU A 1 88 ? -1.967 -8.384 -7.050 1.00 84.88 88 LEU A CA 1
ATOM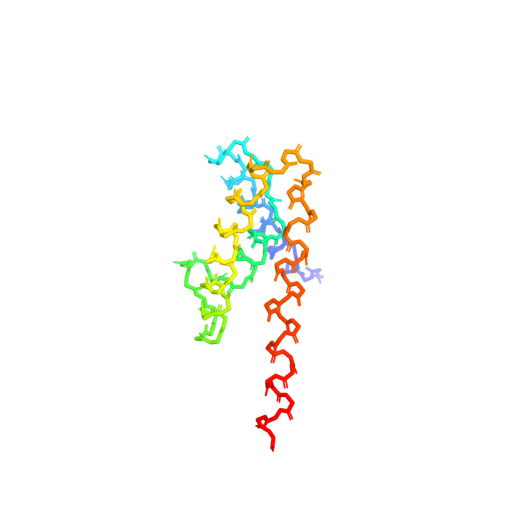 694 C C . LEU A 1 88 ? -2.375 -9.122 -8.331 1.00 84.88 88 LEU A C 1
ATOM 696 O O . LEU A 1 88 ? -3.367 -9.848 -8.348 1.00 84.88 88 LEU A O 1
ATOM 700 N N . GLY A 1 89 ? -1.637 -8.948 -9.430 1.00 82.06 89 GLY A N 1
ATOM 701 C CA . GLY A 1 89 ? -1.874 -9.689 -10.668 1.00 82.06 89 GLY A CA 1
ATOM 702 C C . GLY A 1 89 ? -1.616 -11.185 -10.506 1.00 82.06 89 GLY A C 1
ATOM 703 O O . GLY A 1 89 ? -2.414 -11.986 -10.992 1.00 82.06 89 GLY A O 1
ATOM 704 N N . SER A 1 90 ? -0.556 -11.556 -9.783 1.00 73.19 90 SER A N 1
ATOM 705 C CA . SER A 1 90 ? -0.220 -12.957 -9.493 1.00 73.19 90 SER A CA 1
ATOM 706 C C . SER A 1 90 ? -1.233 -13.604 -8.546 1.00 73.19 90 SER A C 1
ATOM 708 O O . SER A 1 90 ? -1.679 -14.725 -8.775 1.00 73.19 90 SER A O 1
ATOM 710 N N . GLU A 1 91 ? -1.687 -12.873 -7.535 1.00 71.31 91 GLU A N 1
ATOM 711 C CA . GLU A 1 91 ? -2.645 -13.373 -6.546 1.00 71.31 91 GLU A CA 1
ATOM 712 C C . GLU A 1 91 ? -4.064 -13.548 -7.113 1.00 71.31 91 GLU A C 1
ATOM 714 O O . GLU A 1 91 ? -4.759 -14.518 -6.812 1.00 71.31 91 GLU A O 1
ATOM 719 N N . ARG A 1 92 ? -4.485 -12.676 -8.042 1.00 65.94 92 ARG A N 1
ATOM 720 C CA . ARG A 1 92 ? -5.743 -12.860 -8.793 1.00 65.94 92 ARG A CA 1
ATOM 721 C C . ARG A 1 92 ? -5.736 -14.113 -9.667 1.00 65.94 92 ARG A C 1
ATOM 723 O O . ARG A 1 92 ? -6.809 -14.650 -9.953 1.00 65.94 92 ARG A O 1
ATOM 730 N N . LEU A 1 93 ? -4.564 -14.549 -10.133 1.00 60.06 93 LEU A N 1
ATOM 731 C CA . LEU A 1 93 ? -4.430 -15.826 -10.829 1.00 60.06 93 LEU A CA 1
ATOM 732 C C . LEU A 1 93 ? -4.569 -16.978 -9.833 1.00 60.06 93 LEU A C 1
ATOM 734 O O . LEU A 1 93 ? -5.351 -17.883 -10.091 1.00 60.06 93 LEU A O 1
ATOM 738 N N . GLU A 1 94 ? -3.913 -16.910 -8.676 1.00 59.31 94 GLU A N 1
ATOM 739 C CA . GLU A 1 94 ? -3.995 -17.937 -7.628 1.00 59.31 94 GLU A CA 1
ATOM 740 C C . GLU A 1 94 ? -5.427 -18.136 -7.093 1.00 59.31 94 GLU A C 1
ATOM 742 O O . GLU A 1 94 ? -5.904 -19.268 -6.991 1.00 59.31 94 GLU A O 1
ATOM 747 N N . LEU A 1 95 ? -6.175 -17.047 -6.877 1.00 54.81 95 LEU A N 1
ATOM 748 C CA . LEU A 1 95 ? -7.586 -17.085 -6.468 1.00 54.81 95 LEU A CA 1
ATOM 749 C C . LEU A 1 95 ? -8.502 -17.780 -7.488 1.00 54.81 95 LEU A C 1
ATOM 751 O O . LEU A 1 95 ? -9.511 -18.364 -7.098 1.00 54.81 95 LEU A O 1
ATOM 755 N N . LYS A 1 96 ? -8.161 -17.769 -8.786 1.00 58.78 96 LYS A N 1
ATOM 756 C CA . LYS A 1 96 ? -8.909 -18.529 -9.805 1.00 58.78 96 LYS A CA 1
ATOM 757 C C . LYS A 1 96 ? -8.679 -20.037 -9.723 1.00 58.78 96 LYS A C 1
ATOM 759 O O . LYS A 1 96 ? -9.525 -20.783 -10.201 1.00 58.78 96 LYS A O 1
ATOM 764 N N . PHE A 1 97 ? -7.559 -20.479 -9.155 1.00 55.16 97 PHE A N 1
ATOM 765 C CA . PHE A 1 97 ? -7.221 -21.900 -9.023 1.00 55.16 97 PHE A CA 1
ATOM 766 C C . PHE A 1 97 ? -7.615 -22.488 -7.664 1.00 55.16 97 PHE A C 1
ATOM 768 O O . PHE A 1 97 ? -7.477 -23.689 -7.455 1.00 55.16 97 PHE A O 1
ATOM 775 N N . ARG A 1 98 ? -8.134 -21.660 -6.750 1.00 56.41 98 ARG A N 1
ATOM 776 C CA . ARG A 1 98 ? -8.649 -22.067 -5.434 1.00 56.41 98 ARG A CA 1
ATOM 777 C C . ARG A 1 98 ? -10.158 -22.378 -5.433 1.00 56.41 98 A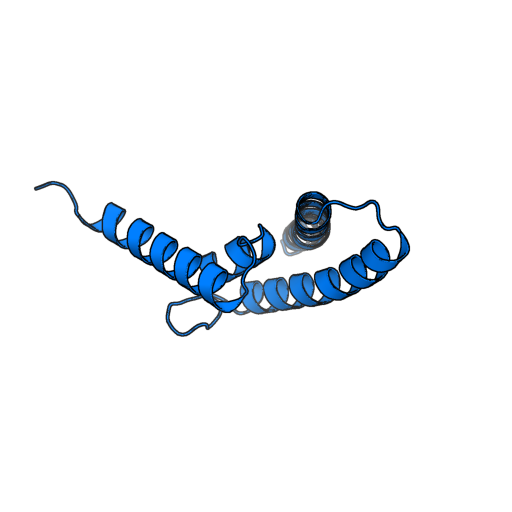RG A C 1
ATOM 779 O O . ARG A 1 98 ? -10.783 -22.292 -4.376 1.00 56.41 98 ARG A O 1
ATOM 786 N N . GLY A 1 99 ? -10.726 -22.694 -6.602 1.00 49.44 99 GLY A N 1
ATOM 787 C CA . GLY A 1 99 ? -12.142 -23.027 -6.823 1.00 49.44 99 GLY A CA 1
ATOM 788 C C . GLY A 1 99 ? -12.376 -24.503 -7.098 1.00 49.44 99 GLY A C 1
ATOM 789 O O . GLY A 1 99 ? -11.579 -25.082 -7.868 1.00 49.44 99 GLY A O 1
#

Foldseek 3Di:
DPPCVVVVVVVVLVVVQVVVCVVVVDHQAPLNSLQSVQADPVSHGPDVVSVVLNVQLVVQLVVVVVVCVVVVPDDPNNSSVVSCCVSVVVVVVVVVVVD